Protein AF-A0A2R7INF8-F1 (afdb_monomer)

Structure (mmCIF, N/CA/C/O backbone):
data_AF-A0A2R7INF8-F1
#
_entry.id   AF-A0A2R7INF8-F1
#
loop_
_atom_site.group_PDB
_atom_site.id
_atom_site.type_symbol
_atom_site.label_atom_id
_atom_site.label_alt_id
_atom_site.label_comp_id
_atom_site.label_asym_id
_atom_site.label_entity_id
_atom_site.label_seq_id
_atom_site.pdbx_PDB_ins_code
_atom_site.Cartn_x
_atom_site.Cartn_y
_atom_site.Cartn_z
_atom_site.occupancy
_atom_site.B_iso_or_equiv
_atom_site.auth_seq_id
_atom_site.auth_comp_id
_atom_site.auth_asym_id
_atom_site.auth_atom_id
_atom_site.pdbx_PDB_model_num
ATOM 1 N N . SER A 1 1 ? 9.313 2.626 -28.571 1.00 49.34 1 SER A N 1
ATOM 2 C CA . SER A 1 1 ? 8.341 1.704 -27.963 1.00 49.34 1 SER A CA 1
ATOM 3 C C . SER A 1 1 ? 7.452 2.537 -27.072 1.00 49.34 1 SER A C 1
ATOM 5 O O . SER A 1 1 ? 7.966 3.321 -26.286 1.00 49.34 1 SER A O 1
ATOM 7 N N . GLU A 1 2 ? 6.144 2.474 -27.276 1.00 48.31 2 GLU A N 1
ATOM 8 C CA . GLU A 1 2 ? 5.180 3.176 -26.430 1.00 48.31 2 GLU A CA 1
ATOM 9 C C . GLU A 1 2 ? 5.283 2.598 -25.014 1.00 48.31 2 GLU A C 1
ATOM 11 O O . GLU A 1 2 ? 5.102 1.397 -24.819 1.00 48.31 2 GLU A O 1
ATOM 16 N N . SER A 1 3 ? 5.684 3.420 -24.042 1.00 53.78 3 SER A N 1
ATOM 17 C CA . SER A 1 3 ? 5.741 3.016 -22.638 1.00 53.78 3 SER A CA 1
ATOM 18 C C . SER A 1 3 ? 4.322 3.038 -22.080 1.00 53.78 3 SER A C 1
ATOM 20 O O . SER A 1 3 ? 3.887 4.021 -21.478 1.00 53.78 3 SER A O 1
ATOM 22 N N . TRP A 1 4 ? 3.564 1.988 -22.364 1.00 54.47 4 TRP A N 1
ATOM 23 C CA . TRP A 1 4 ? 2.271 1.773 -21.734 1.00 54.47 4 TRP A CA 1
ATOM 24 C C . TRP A 1 4 ? 2.470 1.657 -20.216 1.00 54.47 4 TR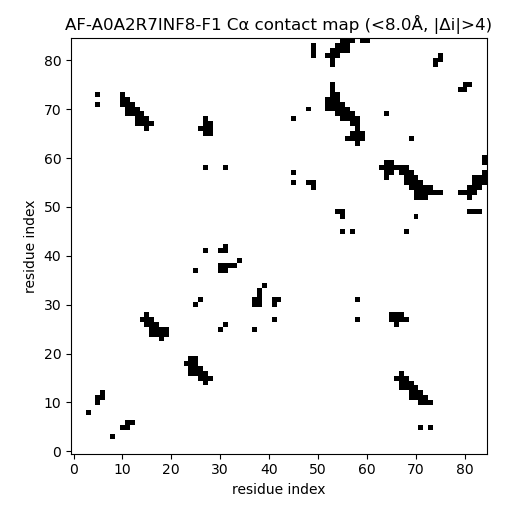P A C 1
ATOM 26 O O . TRP A 1 4 ? 3.439 1.061 -19.751 1.00 54.47 4 TRP A O 1
ATOM 36 N N . SER A 1 5 ? 1.591 2.296 -19.444 1.00 62.22 5 SER A N 1
ATOM 37 C CA . SER A 1 5 ? 1.571 2.155 -17.984 1.00 62.22 5 SER A CA 1
ATOM 38 C C . SER A 1 5 ? 1.207 0.713 -17.627 1.00 62.22 5 SER A C 1
ATOM 40 O O . SER A 1 5 ? 0.321 0.151 -18.268 1.00 62.22 5 SER A O 1
ATOM 42 N N . GLU A 1 6 ? 1.788 0.124 -16.585 1.00 55.97 6 GLU A N 1
ATOM 43 C CA . GLU A 1 6 ? 1.390 -1.227 -16.144 1.00 55.97 6 GLU A CA 1
ATOM 44 C C . GLU A 1 6 ? -0.072 -1.277 -15.671 1.00 55.97 6 GLU A C 1
ATOM 46 O O . GLU A 1 6 ? -0.768 -2.279 -15.803 1.00 55.97 6 GLU A O 1
ATOM 51 N N . HIS A 1 7 ? -0.618 -0.140 -15.236 1.00 60.03 7 HIS A N 1
ATOM 52 C CA . HIS A 1 7 ? -2.060 -0.008 -15.013 1.00 60.03 7 HIS A CA 1
ATOM 53 C C . HIS A 1 7 ? -2.876 -0.115 -16.309 1.00 60.03 7 HIS A C 1
ATOM 55 O O . HIS A 1 7 ? -4.002 -0.602 -16.291 1.00 60.03 7 HIS A O 1
ATOM 61 N N . SER A 1 8 ? -2.324 0.309 -17.451 1.00 50.34 8 SER A N 1
ATOM 62 C CA . SER A 1 8 ? -3.001 0.222 -18.757 1.00 50.34 8 SER A CA 1
ATOM 63 C C . SER A 1 8 ? -2.970 -1.181 -19.372 1.00 50.34 8 SER A C 1
ATOM 65 O O . SER A 1 8 ? -3.815 -1.489 -20.210 1.00 50.34 8 SER A O 1
ATOM 67 N N . THR A 1 9 ? -2.058 -2.044 -18.917 1.00 64.44 9 THR A N 1
ATOM 68 C CA . THR A 1 9 ? -1.991 -3.477 -19.258 1.00 64.44 9 THR A CA 1
ATOM 69 C C . THR A 1 9 ? -2.686 -4.368 -18.220 1.00 64.44 9 THR A C 1
ATOM 71 O O . THR A 1 9 ? -2.712 -5.584 -18.395 1.00 64.44 9 THR A O 1
ATOM 74 N N . ALA A 1 10 ? -3.291 -3.775 -17.178 1.00 60.75 10 ALA A N 1
ATOM 75 C CA . ALA A 1 10 ? -3.844 -4.458 -16.003 1.00 60.75 10 ALA A CA 1
ATOM 76 C C . ALA A 1 10 ? -2.815 -5.299 -15.221 1.00 60.75 10 ALA A C 1
ATOM 78 O O . ALA A 1 10 ? -3.187 -6.217 -14.490 1.00 60.75 10 ALA A O 1
ATOM 79 N N . ASP A 1 11 ? -1.532 -4.962 -15.351 1.00 76.25 11 ASP A N 1
ATOM 80 C CA . ASP A 1 11 ? -0.424 -5.629 -14.667 1.00 76.25 11 ASP A CA 1
ATOM 81 C C . ASP A 1 11 ? -0.051 -4.953 -13.338 1.00 76.25 11 ASP A C 1
ATOM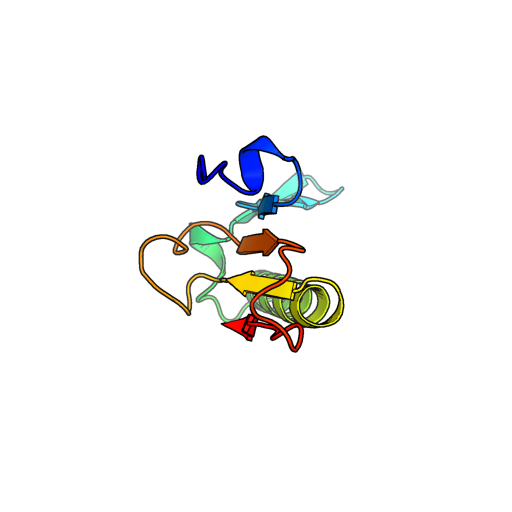 83 O O . ASP A 1 11 ? 0.853 -5.405 -12.636 1.00 76.25 11 ASP A O 1
ATOM 87 N N . ALA A 1 12 ? -0.773 -3.886 -12.971 1.00 85.25 12 ALA A N 1
ATOM 88 C CA . ALA A 1 12 ? -0.640 -3.193 -11.699 1.00 85.25 12 ALA A CA 1
ATOM 89 C C . ALA A 1 12 ? -1.982 -2.982 -10.982 1.00 85.25 12 ALA A C 1
ATOM 91 O O . ALA A 1 12 ? -3.033 -2.827 -11.606 1.00 85.25 12 ALA A O 1
ATOM 92 N N . VAL A 1 13 ? -1.933 -2.934 -9.650 1.00 89.88 13 VAL A N 1
ATOM 93 C CA . VAL A 1 13 ? -3.053 -2.559 -8.781 1.00 89.88 13 VAL A CA 1
ATOM 94 C C . VAL A 1 13 ? -2.582 -1.606 -7.68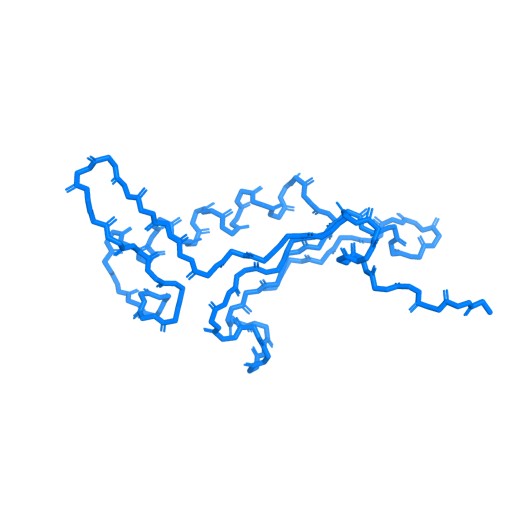6 1.00 89.88 13 VAL A C 1
ATOM 96 O O . VAL A 1 13 ? -1.549 -1.831 -7.055 1.00 89.88 13 VAL A O 1
ATOM 99 N N . ASP A 1 14 ? -3.388 -0.575 -7.425 1.00 95.62 14 ASP A N 1
ATOM 100 C CA . ASP A 1 14 ? -3.188 0.344 -6.307 1.00 95.62 14 ASP A CA 1
ATOM 101 C C . ASP A 1 14 ? -4.262 0.112 -5.240 1.00 95.62 14 ASP A C 1
ATOM 103 O O . ASP A 1 14 ? -5.462 0.155 -5.521 1.00 95.62 14 ASP A O 1
ATOM 107 N N . ILE A 1 15 ? -3.843 -0.115 -3.995 1.00 97.25 15 ILE A N 1
ATOM 108 C CA . ILE A 1 15 ? -4.757 -0.324 -2.865 1.00 97.25 15 ILE A CA 1
ATOM 109 C C . ILE A 1 15 ? -4.627 0.837 -1.885 1.00 97.25 15 ILE A C 1
ATOM 111 O O . ILE A 1 15 ? -3.615 0.963 -1.200 1.00 97.25 15 ILE A O 1
ATOM 115 N N . ALA A 1 16 ? -5.674 1.657 -1.780 1.00 98.12 16 ALA A N 1
ATOM 116 C CA . ALA A 1 16 ? -5.713 2.795 -0.857 1.00 98.12 16 ALA A CA 1
ATOM 117 C C . ALA A 1 16 ? -6.287 2.452 0.53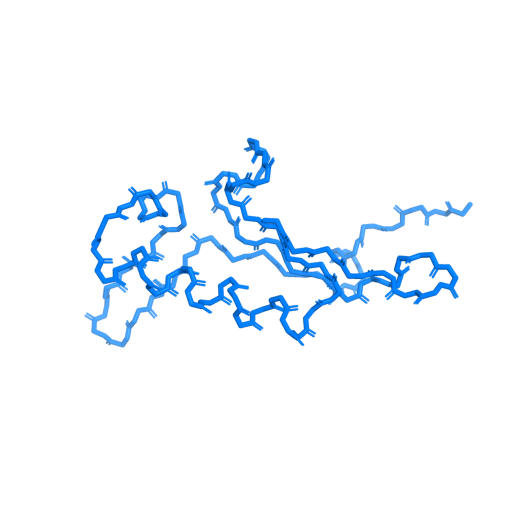0 1.00 98.12 16 ALA A C 1
ATOM 119 O O . ALA A 1 16 ? -5.976 3.121 1.514 1.00 98.12 16 ALA A O 1
ATOM 120 N N . ALA A 1 17 ? -7.158 1.441 0.626 1.00 98.38 17 ALA A N 1
ATOM 121 C CA . ALA A 1 17 ? -7.785 1.038 1.883 1.00 98.38 17 ALA A CA 1
ATOM 122 C C . ALA A 1 17 ? -8.414 -0.359 1.807 1.00 98.38 17 ALA A C 1
ATOM 124 O O . ALA A 1 17 ? -8.739 -0.850 0.727 1.00 98.38 17 ALA A O 1
ATOM 125 N N . PHE A 1 18 ? -8.675 -0.938 2.978 1.00 98.44 18 PHE A N 1
ATOM 126 C CA . PHE A 1 18 ? -9.442 -2.165 3.170 1.00 98.44 18 PHE A CA 1
ATOM 127 C C . PHE A 1 18 ? -10.717 -1.856 3.949 1.00 98.44 18 PHE A C 1
ATOM 129 O O . PHE A 1 18 ? -10.691 -1.071 4.894 1.00 98.44 18 PHE A O 1
ATOM 136 N N . VAL A 1 19 ? -11.826 -2.486 3.570 1.00 98.12 19 VAL A N 1
ATOM 137 C CA . VAL A 1 19 ? -13.070 -2.470 4.347 1.00 98.12 19 VAL A CA 1
ATOM 138 C C . VAL A 1 19 ? -13.309 -3.885 4.849 1.00 98.12 19 VAL A C 1
ATOM 140 O O . VAL A 1 19 ? -13.380 -4.822 4.056 1.00 98.12 19 VAL A O 1
ATOM 143 N N . LEU A 1 20 ? -13.363 -4.044 6.167 1.00 97.00 20 LEU A N 1
ATOM 144 C CA . LEU A 1 20 ? -13.568 -5.331 6.817 1.00 97.00 20 LEU A CA 1
ATOM 145 C C . LEU A 1 20 ? -15.060 -5.673 6.895 1.00 97.00 20 LEU A C 1
ATOM 147 O O . LEU A 1 20 ? -15.925 -4.815 6.732 1.00 97.00 20 LEU A O 1
ATOM 151 N N . ALA A 1 21 ? -15.364 -6.942 7.173 1.00 97.00 21 ALA A N 1
ATOM 152 C CA . ALA A 1 21 ? -16.741 -7.433 7.257 1.00 97.00 21 ALA A CA 1
ATOM 153 C C . ALA A 1 21 ? -17.575 -6.748 8.358 1.00 97.00 21 ALA A C 1
ATOM 155 O O . ALA A 1 21 ? -18.795 -6.689 8.249 1.00 97.00 21 ALA A O 1
ATOM 156 N N . ASP A 1 22 ? -16.925 -6.214 9.396 1.00 95.94 22 ASP A N 1
ATOM 157 C CA . ASP A 1 22 ? -17.562 -5.434 10.465 1.00 95.94 22 ASP A CA 1
ATOM 158 C C . ASP A 1 22 ? -17.756 -3.946 10.107 1.00 95.94 22 ASP A C 1
ATOM 160 O O . ASP A 1 22 ? -18.212 -3.159 10.934 1.00 95.94 22 ASP A O 1
ATOM 164 N N . GLY A 1 23 ? -17.415 -3.549 8.878 1.00 97.38 23 GLY A N 1
ATOM 165 C CA . GLY A 1 23 ? -17.525 -2.180 8.381 1.00 97.38 23 GLY A CA 1
ATOM 166 C C . GLY A 1 23 ? -16.332 -1.286 8.717 1.00 97.38 23 GLY A C 1
ATOM 167 O O . GLY A 1 23 ? -16.292 -0.145 8.251 1.00 97.38 23 GLY A O 1
ATOM 168 N N . ARG A 1 24 ? -15.333 -1.765 9.473 1.00 96.88 24 ARG A N 1
ATOM 169 C CA . ARG A 1 24 ? -14.120 -0.980 9.733 1.00 96.88 24 ARG A CA 1
ATOM 170 C C . ARG A 1 24 ? -13.356 -0.717 8.443 1.00 96.88 24 ARG A C 1
ATOM 172 O O . ARG A 1 24 ? -13.077 -1.635 7.671 1.00 96.88 24 ARG A O 1
ATOM 179 N N . ARG A 1 25 ? -12.948 0.536 8.256 1.00 98.06 25 ARG A N 1
ATOM 180 C CA . ARG A 1 25 ? -12.047 0.956 7.184 1.00 98.06 25 ARG A CA 1
ATOM 181 C C . ARG A 1 25 ? -10.627 1.071 7.731 1.00 98.06 25 ARG A C 1
ATOM 183 O O . ARG A 1 25 ? -10.426 1.733 8.738 1.00 98.06 25 ARG A O 1
ATOM 190 N N . ILE A 1 26 ? -9.676 0.439 7.050 1.00 98.62 26 ILE A N 1
ATOM 191 C CA . ILE A 1 26 ? -8.237 0.573 7.294 1.00 98.62 26 ILE A CA 1
ATOM 192 C C . ILE A 1 26 ? -7.639 1.297 6.090 1.00 98.62 26 ILE A C 1
ATOM 194 O O . ILE A 1 26 ? -7.612 0.745 4.990 1.00 98.62 26 ILE A O 1
ATOM 198 N N . SER A 1 27 ? -7.216 2.537 6.279 1.00 98.62 27 SER A N 1
ATOM 199 C CA . SER A 1 27 ? -6.727 3.458 5.256 1.00 98.62 27 SER A CA 1
ATOM 200 C C . SER A 1 27 ? -5.202 3.471 5.228 1.00 98.62 27 SER A C 1
ATOM 202 O O . SER A 1 27 ? -4.564 3.671 6.257 1.00 98.62 27 SER A O 1
ATOM 204 N N . VAL A 1 28 ? -4.588 3.319 4.050 1.00 98.62 28 VAL A N 1
ATOM 205 C CA . VAL A 1 28 ? -3.124 3.439 3.927 1.00 98.62 28 VAL A CA 1
ATOM 206 C C . VAL A 1 28 ? -2.667 4.839 4.337 1.00 98.62 28 VAL A C 1
ATOM 208 O O . VAL A 1 28 ? -1.687 4.977 5.058 1.00 98.62 28 VAL A O 1
ATOM 211 N N . LEU A 1 29 ? -3.404 5.878 3.940 1.00 98.44 29 LEU A N 1
ATOM 212 C CA . LEU A 1 29 ? -3.047 7.258 4.266 1.00 98.44 29 LEU A CA 1
ATOM 213 C C . LEU A 1 29 ? -3.092 7.545 5.776 1.00 98.44 29 LEU A C 1
ATOM 215 O O . LEU A 1 29 ? -2.236 8.264 6.287 1.00 98.44 29 LEU A O 1
ATOM 219 N N . GLU A 1 30 ? -4.099 7.022 6.475 1.00 98.56 30 GLU A N 1
ATOM 220 C CA . GLU A 1 30 ? -4.368 7.393 7.873 1.00 98.56 30 GLU A CA 1
ATOM 221 C C . GLU A 1 30 ? -3.691 6.439 8.865 1.00 98.56 30 GLU A C 1
ATOM 223 O O . GLU A 1 30 ? -3.196 6.885 9.899 1.00 98.56 30 GLU A O 1
ATOM 228 N N . ASP A 1 31 ? -3.606 5.146 8.537 1.00 98.62 31 ASP A N 1
ATOM 229 C CA . ASP A 1 31 ? -3.224 4.112 9.501 1.00 98.62 31 ASP A CA 1
ATOM 230 C C . ASP A 1 31 ? -1.780 3.613 9.347 1.00 98.62 31 ASP A C 1
ATOM 232 O O . ASP A 1 31 ? -1.272 2.959 10.257 1.00 98.62 31 ASP A O 1
ATOM 236 N N . TRP A 1 32 ? -1.084 3.912 8.239 1.00 98.50 32 TRP A N 1
ATOM 237 C CA . TRP A 1 32 ? 0.248 3.345 7.950 1.00 98.50 32 TRP A CA 1
ATOM 238 C C . TRP A 1 32 ? 1.274 3.584 9.062 1.00 98.50 32 TRP A C 1
ATOM 240 O O . TRP A 1 32 ? 1.971 2.667 9.486 1.00 98.50 32 TRP A O 1
ATOM 250 N N . ARG A 1 33 ? 1.342 4.818 9.575 1.00 97.88 33 ARG A N 1
ATOM 251 C CA . ARG A 1 33 ? 2.304 5.220 10.619 1.00 97.88 33 ARG A CA 1
ATOM 252 C C . ARG A 1 33 ? 1.803 4.971 12.046 1.00 97.88 33 ARG A C 1
ATOM 254 O O . ARG A 1 33 ? 2.417 5.450 12.998 1.00 97.88 33 ARG A O 1
ATOM 261 N N . GLY A 1 34 ? 0.678 4.278 12.205 1.00 97.19 34 GLY A N 1
ATOM 262 C CA . GLY A 1 34 ? 0.146 3.919 13.513 1.00 97.19 34 GLY A CA 1
ATOM 263 C C . GLY A 1 34 ? 0.965 2.824 14.205 1.00 97.19 34 GLY A C 1
ATOM 264 O O . GLY A 1 34 ? 1.769 2.129 13.593 1.00 97.19 34 GLY A O 1
ATOM 265 N N . ASN A 1 35 ? 0.701 2.619 15.496 1.00 96.62 35 ASN A N 1
ATOM 266 C CA . ASN A 1 35 ? 1.254 1.498 16.278 1.00 96.62 35 ASN A CA 1
ATOM 267 C C . ASN A 1 35 ? 0.187 0.435 16.608 1.00 96.62 35 ASN A C 1
ATOM 269 O O . ASN A 1 35 ? 0.407 -0.445 17.439 1.00 96.62 35 ASN A O 1
ATOM 273 N N . GLY A 1 36 ? -0.994 0.557 15.996 1.00 97.56 36 GLY A N 1
ATOM 274 C CA . GLY A 1 36 ? -2.160 -0.280 16.249 1.00 97.56 36 GLY A CA 1
ATOM 275 C C . GLY A 1 36 ? -2.246 -1.534 15.368 1.00 97.56 36 GLY A C 1
ATOM 276 O O . GLY A 1 36 ? -1.371 -1.802 14.529 1.00 97.56 36 GLY A O 1
ATOM 277 N N . PRO A 1 37 ? -3.320 -2.323 15.543 1.00 98.12 37 PRO A N 1
ATOM 278 C CA . PRO A 1 37 ? -3.589 -3.491 14.709 1.00 98.12 37 PRO A CA 1
ATOM 279 C C . PRO A 1 37 ? -3.766 -3.143 13.222 1.00 98.12 37 PRO A C 1
ATOM 281 O O . PRO A 1 37 ? -3.419 -3.962 12.375 1.00 98.12 37 PRO A O 1
ATOM 284 N N . GLU A 1 38 ? -4.235 -1.941 12.892 1.00 98.38 38 GLU A N 1
ATOM 285 C CA . GLU A 1 38 ? -4.426 -1.440 11.526 1.00 98.38 38 GLU A CA 1
ATOM 286 C C . GLU A 1 38 ? -3.087 -1.292 10.792 1.00 98.38 38 GLU A C 1
ATOM 288 O O . GLU A 1 38 ? -2.886 -1.886 9.732 1.00 98.38 38 GLU A O 1
ATOM 293 N N . ALA A 1 39 ? -2.126 -0.597 11.408 1.00 98.44 39 ALA A N 1
ATOM 294 C CA . ALA A 1 39 ? -0.765 -0.471 10.888 1.00 98.44 39 ALA A CA 1
ATOM 295 C C . ALA A 1 39 ? -0.085 -1.841 10.758 1.00 98.44 39 ALA A C 1
ATOM 297 O O . ALA A 1 39 ? 0.533 -2.164 9.743 1.00 98.44 39 ALA A O 1
ATOM 298 N N . THR A 1 40 ? -0.252 -2.702 11.769 1.00 98.56 40 THR A N 1
ATOM 299 C CA . THR A 1 40 ? 0.272 -4.077 11.736 1.00 98.56 40 THR A CA 1
ATOM 300 C C . THR A 1 40 ? -0.313 -4.873 10.569 1.00 98.56 40 THR A C 1
ATOM 302 O O . THR A 1 40 ? 0.406 -5.617 9.898 1.00 98.56 40 THR A O 1
ATOM 305 N N . PHE A 1 41 ? -1.613 -4.731 10.313 1.00 98.38 41 PHE A N 1
ATOM 306 C CA . PHE A 1 41 ? -2.289 -5.362 9.188 1.00 98.38 41 PHE A CA 1
ATOM 307 C C . PHE A 1 41 ? -1.736 -4.859 7.847 1.00 98.38 41 PHE A C 1
ATOM 309 O O . PHE A 1 41 ? -1.346 -5.681 7.017 1.00 98.38 41 PHE A O 1
ATOM 316 N N . LEU A 1 42 ? -1.607 -3.542 7.660 1.00 98.69 42 LEU A N 1
ATOM 317 C CA . LEU A 1 42 ? -1.062 -2.949 6.434 1.00 98.69 42 LEU A CA 1
ATOM 318 C C . LEU A 1 42 ? 0.376 -3.412 6.152 1.00 98.69 42 LEU A C 1
ATOM 320 O O . LEU A 1 42 ? 0.683 -3.835 5.035 1.00 98.69 42 LEU A O 1
ATOM 324 N N . HIS A 1 43 ? 1.242 -3.439 7.168 1.00 98.44 43 HIS A N 1
ATOM 325 C CA . HIS A 1 43 ? 2.609 -3.942 7.013 1.00 98.44 43 HIS A CA 1
ATOM 326 C C . HIS A 1 43 ? 2.649 -5.440 6.678 1.00 98.44 43 HIS A C 1
ATOM 328 O O . HIS A 1 43 ? 3.489 -5.879 5.888 1.00 98.44 43 HIS A O 1
ATOM 334 N N . ARG A 1 44 ? 1.725 -6.248 7.220 1.00 98.44 44 ARG A N 1
ATOM 335 C CA . ARG A 1 44 ? 1.596 -7.668 6.843 1.00 98.44 44 ARG A CA 1
ATOM 336 C C . ARG A 1 44 ? 1.151 -7.836 5.395 1.00 98.44 44 ARG A C 1
ATOM 338 O O . ARG A 1 44 ? 1.721 -8.683 4.709 1.00 98.44 44 ARG A O 1
ATOM 345 N N . VAL A 1 45 ? 0.190 -7.035 4.929 1.00 98.06 45 VAL A N 1
ATOM 346 C CA . VAL A 1 45 ? -0.235 -7.010 3.521 1.00 98.06 45 VAL A CA 1
ATOM 347 C C . VAL A 1 45 ? 0.949 -6.667 2.622 1.00 98.06 45 VAL A C 1
ATOM 349 O O . VAL A 1 45 ? 1.268 -7.456 1.735 1.00 98.06 45 VAL A O 1
ATOM 352 N N . ARG A 1 46 ? 1.660 -5.564 2.895 1.00 98.06 46 ARG A N 1
ATOM 353 C CA . ARG A 1 46 ? 2.850 -5.147 2.131 1.00 98.06 46 ARG A CA 1
ATOM 354 C C . ARG A 1 46 ? 3.911 -6.247 2.088 1.00 98.06 46 ARG A C 1
ATOM 356 O O . ARG A 1 46 ? 4.401 -6.595 1.020 1.00 98.06 46 ARG A O 1
ATOM 363 N N . ASN A 1 47 ? 4.229 -6.859 3.228 1.00 97.44 47 ASN A N 1
ATOM 364 C CA . ASN A 1 47 ? 5.217 -7.941 3.289 1.00 97.44 47 ASN A CA 1
ATOM 365 C C . ASN A 1 47 ? 4.764 -9.209 2.551 1.00 97.44 47 ASN A C 1
ATOM 367 O O . ASN A 1 47 ? 5.600 -9.952 2.038 1.00 97.44 47 ASN A O 1
ATOM 371 N N . GLY A 1 48 ? 3.459 -9.489 2.529 1.00 96.44 48 GLY A N 1
ATOM 372 C CA . GLY A 1 48 ? 2.874 -10.554 1.719 1.00 96.44 48 GLY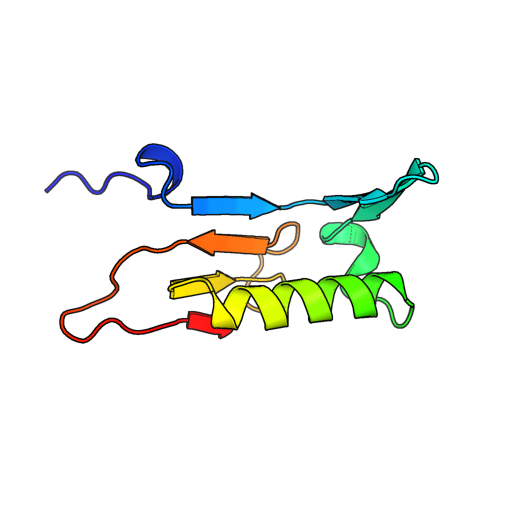 A CA 1
ATOM 373 C C . GLY A 1 48 ? 2.991 -10.268 0.228 1.00 96.44 48 GLY A C 1
ATOM 374 O O . GLY A 1 48 ? 3.456 -11.127 -0.516 1.00 96.44 48 GLY A O 1
ATOM 375 N N . ALA A 1 49 ? 2.646 -9.048 -0.179 1.00 95.12 49 ALA A N 1
ATOM 376 C CA . ALA A 1 49 ? 2.713 -8.603 -1.561 1.00 95.12 49 ALA A CA 1
ATOM 377 C C . ALA A 1 49 ? 4.143 -8.654 -2.119 1.00 95.12 49 ALA A C 1
ATOM 379 O O . ALA A 1 49 ? 4.339 -9.185 -3.206 1.00 95.12 49 ALA A O 1
ATOM 380 N N . CYS A 1 50 ? 5.156 -8.282 -1.330 1.00 94.44 50 CYS A N 1
ATOM 381 C CA . CYS A 1 50 ? 6.557 -8.400 -1.749 1.00 94.44 50 CYS A CA 1
ATOM 382 C C . CYS A 1 50 ? 6.999 -9.827 -2.126 1.00 94.44 50 CYS A C 1
ATOM 384 O O . CYS A 1 50 ? 8.039 -9.991 -2.752 1.00 94.44 50 CYS A O 1
ATOM 386 N N . ARG A 1 51 ? 6.264 -10.870 -1.710 1.00 91.38 51 ARG A N 1
ATOM 387 C CA . ARG A 1 51 ? 6.548 -12.262 -2.103 1.00 91.38 51 ARG A CA 1
ATOM 388 C C . ARG A 1 51 ? 5.816 -12.696 -3.369 1.00 91.38 51 ARG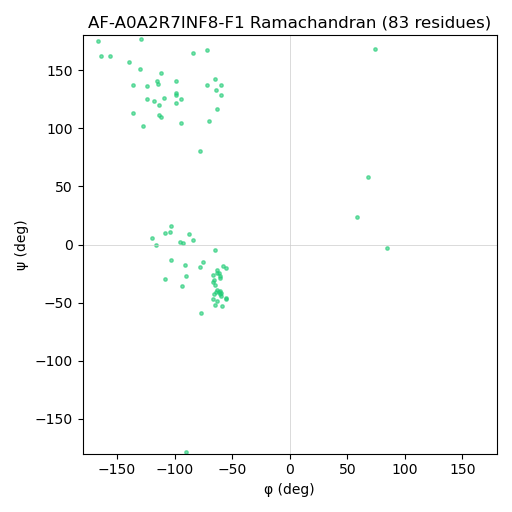 A C 1
ATOM 390 O O . ARG A 1 51 ? 6.159 -13.734 -3.922 1.00 91.38 51 ARG A O 1
ATOM 397 N N . LEU A 1 52 ? 4.774 -11.969 -3.760 1.00 89.69 52 LEU A N 1
ATOM 398 C CA . LEU A 1 52 ? 3.861 -12.344 -4.839 1.00 89.69 52 LEU A CA 1
ATOM 399 C C . LEU A 1 52 ? 4.033 -11.475 -6.082 1.00 89.69 52 LEU A C 1
ATOM 401 O O . LEU A 1 52 ? 3.763 -11.956 -7.176 1.00 89.69 52 LEU A O 1
ATOM 405 N N . PHE A 1 53 ? 4.448 -10.222 -5.911 1.00 90.00 53 PHE A N 1
ATOM 406 C CA . PHE A 1 53 ? 4.553 -9.226 -6.971 1.00 90.00 53 PHE A CA 1
ATOM 407 C C . PHE A 1 53 ? 6.011 -8.882 -7.256 1.00 90.00 53 PHE A C 1
ATOM 409 O O . PHE A 1 53 ? 6.845 -8.869 -6.345 1.00 90.00 53 PHE A O 1
ATOM 416 N N . ALA A 1 54 ? 6.308 -8.565 -8.516 1.00 90.56 54 ALA A N 1
ATOM 417 C CA . ALA A 1 54 ? 7.620 -8.073 -8.915 1.00 90.56 54 ALA A CA 1
ATOM 418 C C . ALA A 1 54 ? 7.928 -6.731 -8.237 1.00 90.56 54 ALA A C 1
ATOM 420 O O . ALA A 1 54 ? 9.039 -6.518 -7.752 1.00 90.56 54 ALA A O 1
ATOM 421 N N . THR A 1 55 ? 6.933 -5.855 -8.117 1.00 91.94 55 THR A N 1
ATOM 422 C CA . THR A 1 55 ? 7.066 -4.574 -7.425 1.00 91.94 55 THR A CA 1
ATOM 423 C C . THR A 1 55 ? 6.022 -4.446 -6.330 1.00 91.94 55 THR A C 1
ATOM 425 O O . THR A 1 55 ? 4.848 -4.744 -6.516 1.00 91.94 55 THR A O 1
ATOM 428 N N . THR A 1 56 ? 6.447 -3.956 -5.174 1.00 95.56 56 THR A N 1
ATOM 429 C CA . THR A 1 56 ? 5.583 -3.478 -4.100 1.00 95.56 56 THR A CA 1
ATOM 430 C C . THR A 1 56 ? 6.165 -2.171 -3.578 1.00 95.56 56 THR A C 1
ATOM 432 O O . THR A 1 56 ? 7.261 -2.173 -3.008 1.00 95.56 56 THR A O 1
ATOM 435 N N . LEU A 1 57 ? 5.448 -1.064 -3.781 1.00 96.62 57 LEU A N 1
ATOM 436 C CA . LEU A 1 57 ? 5.800 0.254 -3.249 1.00 96.62 57 LEU A CA 1
ATOM 437 C C . LEU A 1 57 ? 4.754 0.694 -2.233 1.00 96.62 57 LEU A C 1
ATOM 439 O O . LEU A 1 57 ? 3.554 0.515 -2.432 1.00 96.62 57 LEU A O 1
ATOM 443 N N . SER A 1 58 ? 5.230 1.268 -1.142 1.00 97.75 58 SER A N 1
ATOM 444 C CA . SER A 1 58 ? 4.426 1.693 -0.004 1.00 97.75 58 SER A CA 1
ATOM 445 C C . SER A 1 58 ? 4.738 3.141 0.389 1.00 97.75 58 SER A C 1
ATOM 447 O O . SER A 1 58 ? 5.653 3.744 -0.190 1.00 97.75 58 SER A O 1
ATOM 449 N N . PRO A 1 59 ? 4.042 3.716 1.389 1.00 98.31 59 PRO A N 1
ATOM 450 C CA . PRO A 1 59 ? 4.343 5.063 1.873 1.00 98.31 59 PRO A CA 1
ATOM 451 C C . PRO A 1 59 ? 5.795 5.277 2.328 1.00 98.31 59 PRO A C 1
ATOM 453 O O . PRO A 1 59 ? 6.257 6.419 2.368 1.00 98.31 59 PRO A O 1
ATOM 456 N N . ASP A 1 60 ? 6.527 4.204 2.640 1.00 96.25 60 ASP A N 1
ATOM 457 C CA . ASP A 1 60 ? 7.944 4.267 3.014 1.00 96.25 60 ASP A CA 1
ATOM 458 C C . ASP A 1 60 ? 8.876 4.501 1.813 1.00 96.25 60 ASP A C 1
ATOM 460 O O . ASP A 1 60 ? 10.038 4.872 1.995 1.00 96.25 60 ASP A O 1
ATOM 464 N N . TYR A 1 61 ? 8.396 4.317 0.578 1.00 95.94 61 TYR A N 1
ATOM 465 C CA . TYR A 1 61 ? 9.204 4.525 -0.619 1.00 95.94 61 TYR A CA 1
ATOM 466 C C . TYR A 1 61 ? 9.365 6.010 -0.959 1.00 95.94 61 TYR A C 1
ATOM 468 O O . TYR A 1 61 ? 10.490 6.502 -1.058 1.00 95.94 61 TYR A O 1
ATOM 476 N N . ASN A 1 62 ? 8.253 6.723 -1.180 1.00 93.44 62 ASN A N 1
ATOM 477 C CA . ASN A 1 62 ? 8.242 8.159 -1.466 1.00 93.44 62 ASN A CA 1
ATOM 478 C C . ASN A 1 62 ? 6.830 8.769 -1.347 1.00 93.44 62 ASN A C 1
ATOM 480 O O . ASN A 1 62 ? 5.832 8.072 -1.178 1.00 93.44 62 ASN A O 1
ATOM 484 N N . ALA A 1 63 ? 6.749 10.095 -1.502 1.00 94.88 63 ALA A N 1
ATOM 485 C CA . ALA A 1 63 ? 5.508 10.859 -1.377 1.00 94.88 63 ALA A CA 1
ATOM 486 C C . ALA A 1 63 ? 4.408 10.470 -2.381 1.00 94.88 63 ALA A C 1
ATOM 488 O O . ALA A 1 63 ? 3.231 10.624 -2.064 1.00 94.88 63 ALA A O 1
ATOM 489 N N . ALA A 1 64 ? 4.759 9.953 -3.565 1.00 95.12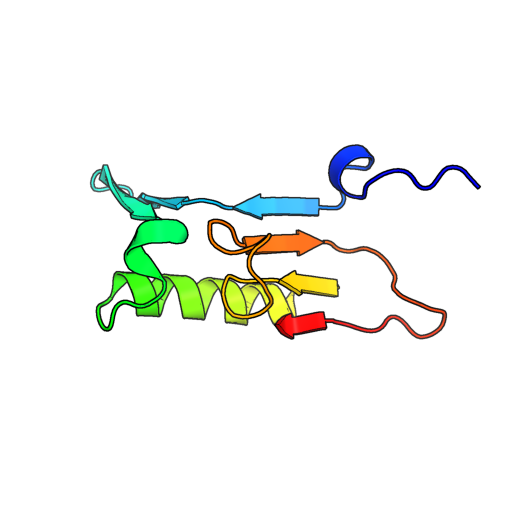 64 ALA A N 1
ATOM 490 C CA . ALA A 1 64 ? 3.763 9.533 -4.552 1.00 95.12 64 ALA A CA 1
ATOM 491 C C . ALA A 1 64 ? 2.947 8.323 -4.070 1.00 95.12 64 ALA A C 1
ATOM 493 O O . ALA A 1 64 ? 1.794 8.178 -4.453 1.00 95.12 64 ALA A O 1
ATOM 494 N N . HIS A 1 65 ? 3.516 7.509 -3.179 1.00 97.56 65 HIS A N 1
ATOM 495 C CA . HIS A 1 65 ? 2.892 6.303 -2.633 1.00 97.56 65 HIS A CA 1
ATOM 496 C C . HIS A 1 65 ? 2.373 6.513 -1.204 1.00 97.56 65 HIS A C 1
ATOM 498 O O . HIS A 1 65 ? 2.089 5.558 -0.493 1.00 97.56 65 HIS A O 1
ATOM 504 N N . ALA A 1 66 ? 2.235 7.764 -0.752 1.00 97.44 66 ALA A N 1
ATOM 505 C CA . ALA A 1 66 ? 1.843 8.069 0.626 1.00 97.44 66 ALA A CA 1
ATOM 506 C C . ALA A 1 66 ? 0.433 7.575 0.999 1.00 97.44 66 ALA A C 1
ATOM 508 O O . ALA A 1 66 ? 0.128 7.425 2.179 1.00 97.44 66 ALA A O 1
ATOM 509 N N . ASN A 1 67 ? -0.435 7.354 0.010 1.00 97.75 67 ASN A N 1
ATOM 510 C CA . ASN A 1 67 ? -1.846 7.029 0.213 1.00 97.75 67 ASN A CA 1
ATOM 511 C C . ASN A 1 67 ? -2.272 5.669 -0.364 1.00 97.75 67 ASN A C 1
ATOM 513 O O . ASN A 1 67 ? -3.465 5.369 -0.340 1.00 97.75 67 ASN A O 1
ATOM 517 N N . HIS A 1 68 ? -1.344 4.862 -0.887 1.00 98.44 68 HIS A N 1
ATOM 518 C CA . HIS A 1 68 ? -1.658 3.552 -1.455 1.00 98.44 68 HIS A CA 1
ATOM 519 C C . HIS A 1 68 ? -0.457 2.600 -1.443 1.00 98.44 68 HIS A C 1
ATOM 521 O O . HIS A 1 68 ? 0.694 3.013 -1.328 1.00 98.44 68 HIS A O 1
ATOM 527 N N . LEU A 1 69 ? -0.747 1.308 -1.585 1.00 98.12 69 LEU A N 1
ATOM 528 C CA . LEU A 1 69 ? 0.230 0.297 -1.976 1.00 98.12 69 LEU A CA 1
ATOM 529 C C . LEU A 1 69 ? 0.154 0.099 -3.487 1.00 98.12 69 LEU A C 1
ATOM 531 O O . LEU A 1 69 ? -0.931 -0.200 -3.980 1.00 98.12 69 LEU A O 1
ATOM 535 N N . HIS A 1 70 ? 1.276 0.234 -4.187 1.00 96.88 70 HIS A N 1
ATOM 536 C CA . HIS A 1 70 ? 1.392 -0.055 -5.616 1.00 96.88 70 HIS A CA 1
ATOM 537 C C . HIS A 1 70 ? 1.999 -1.439 -5.819 1.00 96.88 70 HIS A C 1
ATOM 539 O O . HIS A 1 70 ? 3.107 -1.692 -5.335 1.00 96.88 70 HIS A O 1
ATOM 545 N N . LEU A 1 71 ? 1.286 -2.322 -6.513 1.00 94.62 71 LEU A N 1
ATOM 546 C CA . LEU A 1 71 ? 1.693 -3.704 -6.758 1.00 94.62 71 LEU A CA 1
ATOM 547 C C . LEU A 1 71 ? 1.702 -3.967 -8.264 1.00 94.62 71 LEU A C 1
ATOM 549 O O . LEU A 1 71 ? 0.665 -3.773 -8.887 1.00 94.62 71 LEU A O 1
ATOM 553 N N . ASP A 1 72 ? 2.813 -4.440 -8.832 1.00 92.12 72 ASP A N 1
ATOM 554 C CA . ASP A 1 72 ? 2.894 -4.799 -10.259 1.00 92.12 72 ASP A CA 1
ATOM 555 C C . ASP A 1 72 ? 3.698 -6.086 -10.513 1.00 92.12 72 ASP A C 1
ATOM 557 O O . ASP A 1 72 ? 4.504 -6.498 -9.671 1.00 92.12 72 ASP A O 1
ATOM 561 N N . GLN A 1 73 ? 3.453 -6.749 -11.650 1.00 86.56 73 GLN A N 1
ATOM 562 C CA . GLN A 1 73 ? 4.182 -7.952 -12.097 1.00 86.56 73 GLN A CA 1
ATOM 563 C C . GLN A 1 73 ? 5.197 -7.663 -13.213 1.00 86.56 73 GLN A C 1
ATOM 565 O O . GLN A 1 73 ? 5.775 -8.593 -13.788 1.00 86.56 73 GLN A O 1
ATOM 570 N N . ALA A 1 74 ? 5.471 -6.386 -13.482 1.00 76.88 74 ALA A N 1
ATOM 571 C CA . ALA A 1 74 ? 6.276 -5.985 -14.617 1.00 76.88 74 ALA A CA 1
ATOM 572 C C . ALA A 1 74 ? 7.678 -6.599 -14.541 1.00 76.88 74 ALA A C 1
ATOM 574 O O . ALA A 1 74 ? 8.398 -6.474 -13.543 1.00 76.88 74 ALA A O 1
ATOM 575 N N . VAL A 1 75 ? 8.112 -7.239 -15.628 1.00 68.88 75 VAL A N 1
ATOM 576 C CA . VAL A 1 75 ? 9.459 -7.812 -15.710 1.00 68.88 75 VAL A CA 1
ATOM 577 C C . VAL A 1 75 ? 10.479 -6.679 -15.778 1.00 68.88 75 VAL A C 1
ATOM 579 O O . VAL A 1 75 ? 10.648 -6.025 -16.810 1.00 68.88 75 VAL A O 1
ATOM 582 N N . ARG A 1 76 ? 11.209 -6.449 -14.683 1.00 66.75 76 ARG A N 1
ATOM 583 C CA . ARG A 1 76 ? 12.236 -5.401 -14.628 1.00 66.75 76 ARG A CA 1
ATOM 584 C C . ARG A 1 76 ? 13.626 -5.950 -14.944 1.00 66.75 76 ARG A C 1
ATOM 586 O O . ARG A 1 76 ? 14.282 -6.584 -14.115 1.00 66.75 76 ARG A O 1
ATOM 593 N N . GLY A 1 77 ? 14.093 -5.644 -16.157 1.00 61.25 77 GLY A N 1
ATOM 594 C CA . GLY A 1 77 ? 15.425 -5.995 -16.659 1.00 61.25 77 GLY A CA 1
ATOM 595 C C . GLY A 1 77 ? 15.585 -7.479 -17.016 1.00 61.25 77 GLY A C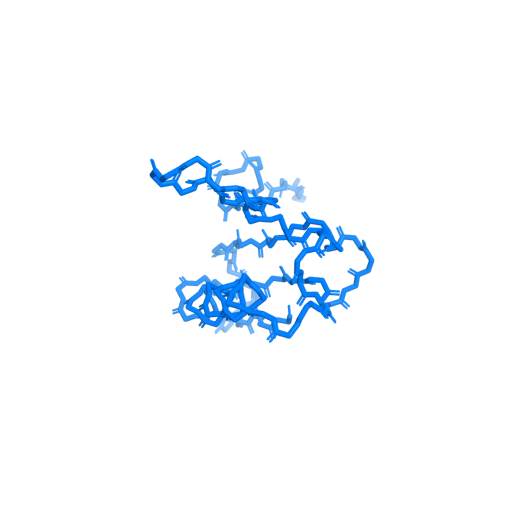 1
ATOM 596 O O . GLY A 1 77 ? 14.762 -8.315 -16.663 1.00 61.25 77 GLY A O 1
ATOM 597 N N . GLY A 1 78 ? 16.681 -7.824 -17.702 1.00 56.81 78 GLY A N 1
ATOM 598 C CA . GLY A 1 78 ? 16.908 -9.172 -18.257 1.00 56.81 78 GLY A CA 1
ATOM 599 C C . GLY A 1 78 ? 17.055 -10.316 -17.240 1.00 56.81 78 GLY A C 1
ATOM 600 O O . GLY A 1 78 ? 17.162 -11.464 -17.652 1.00 56.81 78 GLY A O 1
ATOM 601 N N . MET A 1 79 ? 17.059 -10.013 -15.936 1.00 65.12 79 MET A N 1
ATOM 602 C CA . MET A 1 79 ? 17.174 -10.983 -14.837 1.00 65.12 79 MET A CA 1
ATOM 603 C C . MET A 1 79 ? 15.931 -11.049 -13.927 1.00 65.12 79 MET A C 1
ATOM 605 O O . MET A 1 79 ? 15.945 -11.822 -12.977 1.00 65.12 79 MET A O 1
ATOM 609 N N . GLY A 1 80 ? 14.884 -10.246 -14.178 1.00 65.38 80 GLY A N 1
ATOM 610 C CA . GLY A 1 80 ? 13.647 -10.257 -13.381 1.00 65.38 80 GLY A CA 1
ATOM 611 C C . GLY A 1 80 ? 13.815 -9.741 -11.945 1.00 65.38 80 GLY A C 1
ATOM 612 O O . GLY A 1 80 ? 13.552 -10.462 -10.986 1.00 65.38 80 GLY A O 1
ATOM 613 N N . TRP A 1 81 ? 14.275 -8.500 -11.777 1.00 70.31 81 TRP A N 1
ATOM 614 C CA . TRP A 1 81 ? 14.490 -7.915 -10.449 1.00 70.31 81 TRP A CA 1
ATOM 615 C C . TRP A 1 81 ? 13.178 -7.581 -9.733 1.00 70.31 81 TRP A C 1
ATOM 617 O O . TRP A 1 81 ? 12.294 -6.964 -10.323 1.00 70.31 81 TRP A O 1
ATOM 627 N N . THR A 1 82 ? 13.103 -7.894 -8.435 1.00 83.12 82 THR A N 1
ATOM 628 C CA . THR A 1 82 ? 11.976 -7.521 -7.568 1.00 83.12 82 THR A CA 1
ATOM 629 C C . THR A 1 82 ? 12.279 -6.277 -6.729 1.00 83.12 82 THR A C 1
ATOM 631 O O . THR A 1 82 ? 13.380 -6.150 -6.185 1.00 83.12 82 THR A O 1
ATOM 634 N N . VAL A 1 83 ? 11.299 -5.390 -6.543 1.00 87.94 83 VAL A N 1
ATOM 635 C CA . VAL A 1 83 ? 11.395 -4.199 -5.682 1.00 87.94 83 VAL A CA 1
ATOM 636 C C . VAL A 1 83 ? 10.378 -4.289 -4.548 1.00 87.94 83 VAL A C 1
ATOM 638 O O . VAL A 1 83 ? 9.182 -4.375 -4.787 1.00 87.94 83 VAL A O 1
ATOM 641 N N . CYS A 1 84 ? 10.854 -4.204 -3.307 1.00 92.94 84 CYS A N 1
ATOM 642 C CA . CYS A 1 84 ? 10.020 -4.163 -2.107 1.00 92.94 84 CYS A CA 1
ATOM 643 C C . CYS A 1 84 ? 10.436 -2.954 -1.262 1.00 92.94 84 CYS A C 1
ATOM 645 O O . CYS A 1 84 ? 11.490 -2.983 -0.614 1.00 92.94 84 CYS A O 1
ATOM 647 N N . ARG A 1 85 ? 9.656 -1.869 -1.324 1.00 90.81 85 ARG A N 1
ATOM 648 C CA . ARG A 1 85 ? 9.948 -0.598 -0.646 1.00 90.81 85 ARG A CA 1
ATOM 649 C C . ARG A 1 85 ? 8.767 -0.138 0.185 1.00 90.81 85 ARG A C 1
ATOM 651 O O . ARG A 1 85 ? 7.674 0.125 -0.349 1.00 90.81 85 ARG A O 1
#

Secondary structure (DSSP, 8-state):
-----TTTTT-EEEE-EEE-TTS-EEEHHHHTT-SSHHHHHHHHHHHHHTTT-SEEE-TTT-GGGTT-EEEE----TTTT--EE-

Solvent-accessible surface area (ba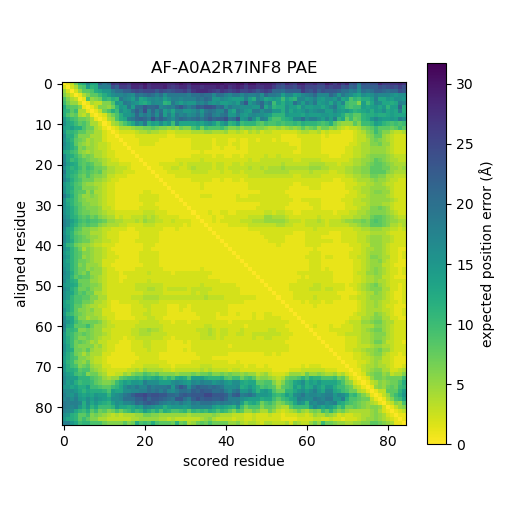ckbone atoms only — not comparable to full-atom values): 4849 Å² total; per-residue (Å²): 129,87,84,71,51,49,62,79,73,66,43,36,49,76,47,43,62,47,75,46,97,88,67,53,74,45,37,38,60,77,28,57,89,47,92,48,73,57,15,54,49,52,52,49,51,52,61,51,41,44,75,76,30,29,30,25,39,25,52,83,59,41,81,92,26,42,48,26,36,40,37,25,61,64,78,43,64,103,81,59,54,68,45,74,66

Sequence (85 aa):
SESWSEHSTADAVDIAAFVLADGRRISVLEDWRGNGPEATFLHRVRNGACRLFATTLSPDYNAAHANHLHLDQAVRGGMGWTVCR

pLDDT: mean 88.1, std 15.15, range [48.31, 98.69]

Radius of gyration: 13.89 Å; Cα contacts (8 Å, |Δi|>4): 135; chains: 1; bounding box: 35×23×44 Å

Foldseek 3Di:
DPPDDLVNVVQKDKAQWDQDPVRDIQGLQPPCPPPDPSVVVVVVVLVVLLVVAQEWDACVRDPVRNRIIMGGNDQDDPVRHRYRD

Mean predicted aligned error: 5.76 Å